Protein AF-A0AAD9GBY4-F1 (afdb_monomer)

pLDDT: mean 84.19, std 16.73, range [42.94, 97.31]

Radius of gyration: 24.61 Å; Cα contacts (8 Å, |Δi|>4): 62; chains: 1; bounding box: 70×49×57 Å

Structure (mmCIF, N/CA/C/O backbone):
data_AF-A0AAD9GBY4-F1
#
_entry.id   AF-A0AAD9GBY4-F1
#
loop_
_atom_site.group_PDB
_atom_site.id
_atom_site.type_symbol
_atom_site.label_atom_id
_atom_site.label_alt_id
_atom_site.label_comp_id
_atom_site.label_asym_id
_atom_site.label_entity_id
_atom_site.label_seq_id
_atom_site.pdbx_PDB_ins_code
_atom_site.Cartn_x
_atom_site.Cartn_y
_atom_site.Cartn_z
_atom_site.occupancy
_atom_site.B_iso_or_equiv
_atom_site.auth_seq_id
_atom_site.auth_comp_id
_atom_site.auth_asym_id
_atom_site.auth_atom_id
_atom_site.pdbx_PDB_model_num
ATOM 1 N N . MET A 1 1 ? 3.590 12.026 29.842 1.00 59.56 1 MET A N 1
ATOM 2 C CA . MET A 1 1 ? 3.309 12.320 28.427 1.00 59.56 1 MET A CA 1
ATOM 3 C C . MET A 1 1 ? 2.517 13.602 28.415 1.00 59.56 1 MET A C 1
ATOM 5 O O . MET A 1 1 ? 1.623 13.733 29.241 1.00 59.56 1 MET A O 1
ATOM 9 N N . ASP A 1 2 ? 2.895 14.547 27.565 1.00 79.69 2 ASP A N 1
ATOM 10 C CA . 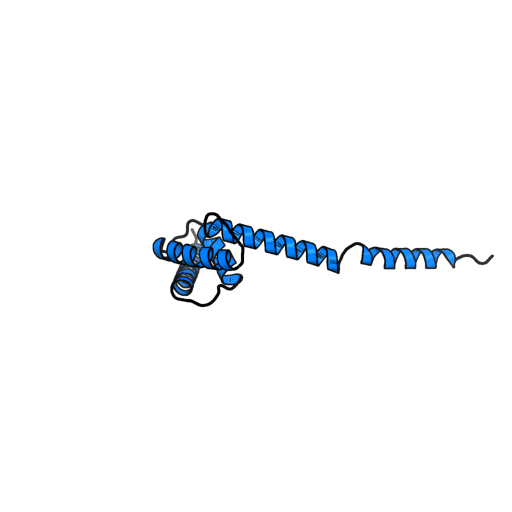ASP A 1 2 ? 2.210 15.835 27.484 1.00 79.69 2 ASP A CA 1
ATOM 11 C C . ASP A 1 2 ? 0.950 15.682 26.622 1.00 79.69 2 ASP A C 1
ATOM 13 O O . ASP A 1 2 ? 0.956 14.922 25.652 1.00 79.69 2 ASP A O 1
ATOM 17 N N . ALA A 1 3 ? -0.132 16.384 26.972 1.00 84.25 3 ALA A N 1
ATOM 18 C CA . ALA A 1 3 ? -1.444 16.246 26.324 1.00 84.25 3 ALA A CA 1
ATOM 19 C C . ALA A 1 3 ? -1.403 16.459 24.794 1.00 84.25 3 ALA A C 1
ATOM 21 O O . ALA A 1 3 ? -2.193 15.871 24.061 1.00 84.25 3 ALA A O 1
ATOM 22 N N . GLU A 1 4 ? -0.450 17.253 24.298 1.00 86.75 4 GLU A N 1
ATOM 23 C CA . GLU A 1 4 ? -0.227 17.467 22.863 1.00 86.75 4 GLU A CA 1
ATOM 24 C C . GLU A 1 4 ? 0.280 16.209 22.140 1.00 86.75 4 GLU A C 1
ATOM 26 O O . GLU A 1 4 ? -0.079 15.969 20.988 1.00 86.75 4 GLU A O 1
ATOM 31 N N . HIS A 1 5 ? 1.086 15.381 22.810 1.00 87.69 5 HIS A N 1
ATOM 32 C CA . HIS A 1 5 ? 1.604 14.140 22.238 1.00 87.69 5 HIS A CA 1
ATOM 33 C C . HIS A 1 5 ? 0.507 13.074 22.128 1.00 87.69 5 HIS A C 1
ATOM 35 O O . HIS A 1 5 ? 0.412 12.399 21.107 1.00 87.69 5 HIS A O 1
ATOM 41 N N . GLU A 1 6 ? -0.352 12.955 23.142 1.00 88.06 6 GLU A N 1
ATOM 42 C CA . GLU A 1 6 ? -1.492 12.028 23.115 1.00 88.06 6 GLU A CA 1
ATOM 43 C C . GLU A 1 6 ? -2.505 12.409 22.027 1.00 88.06 6 GLU A C 1
ATOM 45 O O . GLU A 1 6 ? -2.962 11.548 21.275 1.00 88.06 6 GLU A O 1
ATOM 50 N N . GLU A 1 7 ? -2.796 13.703 21.879 1.00 92.25 7 GLU A N 1
ATOM 51 C CA . GLU A 1 7 ? -3.658 14.214 20.809 1.00 92.25 7 GLU A CA 1
ATOM 52 C C . GLU A 1 7 ? -3.058 13.950 19.416 1.00 92.25 7 GLU A C 1
ATOM 54 O O . GLU A 1 7 ? -3.777 13.580 18.486 1.00 92.25 7 GLU A O 1
ATOM 59 N N . LEU A 1 8 ? -1.735 14.085 19.260 1.00 91.38 8 LEU A N 1
ATOM 60 C CA . LEU A 1 8 ? -1.057 13.775 18.002 1.00 91.38 8 LEU A CA 1
ATOM 61 C C . LEU A 1 8 ? -1.160 12.284 17.652 1.00 91.38 8 LEU A C 1
ATOM 63 O O . LEU A 1 8 ? -1.512 11.947 16.522 1.00 91.38 8 LEU A O 1
ATOM 67 N N . LEU A 1 9 ? -0.888 11.395 18.612 1.00 87.88 9 LEU A N 1
ATOM 68 C CA . LEU A 1 9 ? -0.992 9.946 18.413 1.00 87.88 9 LEU A CA 1
ATOM 69 C C . LEU A 1 9 ? -2.419 9.530 18.048 1.00 87.88 9 LEU A C 1
ATOM 71 O O . LEU A 1 9 ? -2.613 8.735 17.128 1.00 87.88 9 LEU A O 1
ATOM 75 N N . LYS A 1 10 ? -3.417 10.127 18.706 1.00 89.44 10 LYS A N 1
ATOM 76 C CA . LYS A 1 10 ? -4.827 9.890 18.401 1.00 89.44 10 LYS A CA 1
ATOM 77 C C . LYS A 1 10 ? -5.172 10.274 16.960 1.00 89.44 10 LYS A C 1
ATOM 79 O O . LYS A 1 10 ? -5.768 9.471 16.248 1.00 89.44 10 LYS A O 1
ATOM 84 N N . ARG A 1 11 ? -4.740 11.450 16.495 1.00 90.62 11 ARG A N 1
ATOM 85 C CA . ARG A 1 11 ? -4.970 11.885 15.104 1.00 90.62 11 ARG A CA 1
ATOM 86 C C . 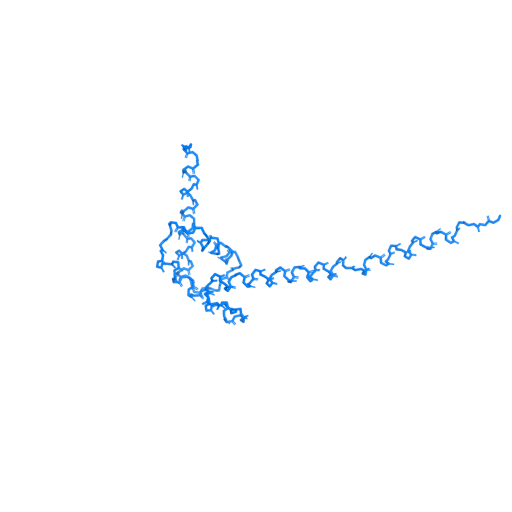ARG A 1 11 ? -4.292 10.975 14.090 1.00 90.62 11 ARG A C 1
ATOM 88 O O . ARG A 1 11 ? -4.869 10.688 13.046 1.00 90.62 11 ARG A O 1
ATOM 95 N N . ILE A 1 12 ? -3.083 10.502 14.393 1.00 89.75 12 ILE A N 1
ATOM 96 C CA . ILE A 1 12 ? -2.380 9.539 13.538 1.00 89.75 12 ILE A CA 1
ATOM 97 C C . ILE A 1 12 ? -3.183 8.235 13.439 1.00 89.75 12 ILE A C 1
ATOM 99 O O . ILE A 1 12 ? -3.349 7.704 12.341 1.00 89.75 12 ILE A O 1
ATOM 103 N N . ALA A 1 13 ? -3.713 7.727 14.554 1.00 88.81 13 ALA A N 1
ATOM 104 C CA . ALA A 1 13 ? -4.540 6.521 14.563 1.00 88.81 13 ALA A CA 1
ATOM 105 C C . ALA A 1 13 ? -5.853 6.703 13.775 1.00 88.81 13 ALA A C 1
ATOM 107 O O . ALA A 1 13 ? -6.220 5.835 12.979 1.00 88.81 13 ALA A O 1
ATOM 108 N N . GLU A 1 14 ? -6.522 7.850 13.929 1.00 91.75 14 GLU A N 1
ATOM 109 C CA . GLU A 1 14 ? -7.731 8.203 13.171 1.00 91.75 14 GLU A CA 1
ATOM 110 C C . GLU A 1 14 ? -7.449 8.234 11.661 1.00 91.75 14 GLU A C 1
ATOM 112 O O . GLU A 1 14 ? -8.117 7.541 10.895 1.00 91.75 14 GLU A O 1
ATOM 117 N N . GLN A 1 15 ? -6.385 8.922 11.234 1.00 91.94 15 GLN A N 1
ATOM 118 C CA . GLN A 1 15 ? -5.982 8.989 9.823 1.00 91.94 15 GLN A CA 1
ATOM 119 C C . GLN A 1 15 ? -5.652 7.612 9.232 1.00 91.94 15 GLN A C 1
ATOM 121 O O . GLN A 1 15 ? -6.014 7.312 8.092 1.00 91.94 15 GLN A O 1
ATOM 126 N N . ARG A 1 16 ? -4.969 6.753 9.998 1.00 92.62 16 ARG A N 1
ATOM 127 C CA . ARG A 1 16 ? -4.650 5.382 9.571 1.00 92.62 16 ARG A CA 1
ATOM 128 C C . ARG A 1 16 ? -5.914 4.536 9.415 1.00 92.62 16 ARG A C 1
ATOM 130 O O . ARG A 1 16 ? -6.026 3.783 8.448 1.00 92.62 16 ARG A O 1
ATOM 137 N N . THR A 1 17 ? -6.869 4.690 10.327 1.00 92.44 17 THR A N 1
ATOM 138 C CA . THR A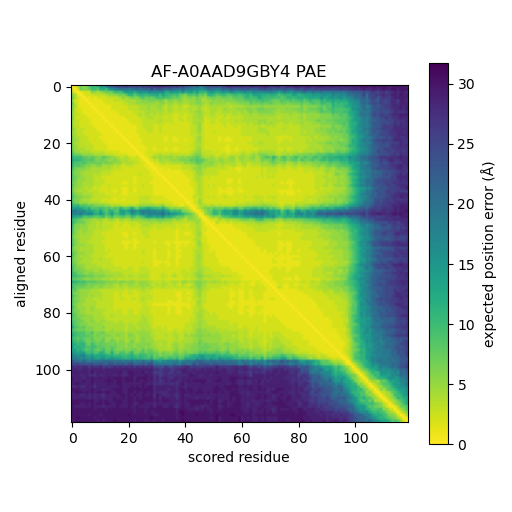 1 17 ? -8.154 3.981 10.280 1.00 92.44 17 THR A CA 1
ATOM 139 C C . THR A 1 17 ? -8.975 4.422 9.071 1.00 92.44 17 THR A C 1
ATOM 141 O O . THR A 1 17 ? -9.403 3.581 8.280 1.00 92.44 17 THR A O 1
ATOM 144 N N . GLU A 1 18 ? -9.116 5.732 8.856 1.00 93.62 18 GLU A N 1
ATOM 145 C CA . GLU A 1 18 ? -9.809 6.296 7.692 1.00 93.62 18 GLU A CA 1
ATOM 146 C C . GLU A 1 18 ? -9.188 5.830 6.370 1.00 93.62 18 GLU A C 1
ATOM 148 O O . GLU A 1 18 ? -9.904 5.481 5.425 1.00 93.62 18 GLU A O 1
ATOM 153 N N . LEU A 1 19 ? -7.854 5.772 6.308 1.00 93.94 19 LEU A N 1
ATOM 154 C CA . LEU A 1 19 ? -7.134 5.249 5.155 1.00 93.94 19 LEU A CA 1
ATOM 155 C C . LEU A 1 19 ? -7.516 3.793 4.877 1.00 93.94 19 LEU A C 1
ATOM 157 O O . LEU A 1 19 ? -7.947 3.481 3.766 1.00 93.94 19 LEU A O 1
ATOM 161 N N . VAL A 1 20 ? -7.377 2.900 5.859 1.00 94.19 20 VAL A N 1
ATOM 162 C CA . VAL A 1 20 ? -7.655 1.467 5.664 1.00 94.19 20 VAL A CA 1
ATOM 163 C C . VAL A 1 20 ? -9.123 1.243 5.320 1.00 94.19 20 VAL A C 1
ATOM 165 O O . VAL A 1 20 ? -9.424 0.476 4.403 1.00 94.19 20 VAL A O 1
ATOM 168 N N . GLU A 1 21 ? -10.046 1.961 5.958 1.00 93.12 21 GLU A N 1
ATOM 169 C CA . GLU A 1 21 ? -11.459 1.908 5.599 1.00 93.12 21 GLU A CA 1
ATOM 170 C C . GLU A 1 21 ? -11.705 2.320 4.146 1.00 93.12 21 GLU A C 1
ATOM 172 O O . GLU A 1 21 ? -12.372 1.585 3.406 1.00 93.12 21 GLU A O 1
ATOM 177 N N . ARG A 1 22 ? -11.149 3.459 3.715 1.00 94.69 22 ARG A N 1
ATOM 178 C CA . ARG A 1 22 ? -11.261 3.944 2.335 1.00 94.69 22 ARG A CA 1
ATOM 179 C C . ARG A 1 22 ? -10.725 2.912 1.346 1.00 94.69 22 ARG A C 1
ATOM 181 O O . ARG A 1 22 ? -11.410 2.583 0.377 1.00 94.69 22 ARG A O 1
ATOM 188 N N . LEU A 1 23 ? -9.537 2.366 1.600 1.00 95.06 23 LEU A N 1
ATOM 189 C CA . LEU A 1 23 ? -8.905 1.366 0.734 1.00 95.06 23 LEU A CA 1
ATOM 190 C C . LEU A 1 23 ? -9.672 0.036 0.719 1.00 95.06 23 LEU A C 1
ATOM 192 O O . LEU A 1 23 ? -9.744 -0.634 -0.311 1.00 95.06 23 LEU A O 1
ATOM 196 N N . SER A 1 24 ? -10.291 -0.343 1.837 1.00 92.75 24 SER A N 1
ATOM 197 C CA . SER A 1 24 ? -11.064 -1.585 1.935 1.00 92.75 24 SER A CA 1
ATOM 198 C C . SER A 1 24 ? -12.363 -1.547 1.119 1.00 92.75 24 SER A C 1
ATOM 200 O O . SER A 1 24 ? -12.820 -2.597 0.648 1.00 92.75 24 SER A O 1
ATOM 202 N N . LYS A 1 25 ? -12.948 -0.349 0.962 1.00 90.44 25 LYS A N 1
ATOM 203 C CA . LYS A 1 25 ? -14.223 -0.082 0.273 1.00 90.44 25 LYS A CA 1
ATOM 204 C C . LYS A 1 25 ? -14.035 0.298 -1.201 1.00 90.44 25 LYS A C 1
ATOM 206 O O . LYS A 1 25 ? -14.935 0.060 -1.996 1.00 90.44 25 LYS A O 1
ATOM 211 N N . SER A 1 26 ? -12.895 0.883 -1.564 1.00 88.00 26 SER A N 1
ATOM 212 C CA . SER A 1 26 ? -12.604 1.329 -2.9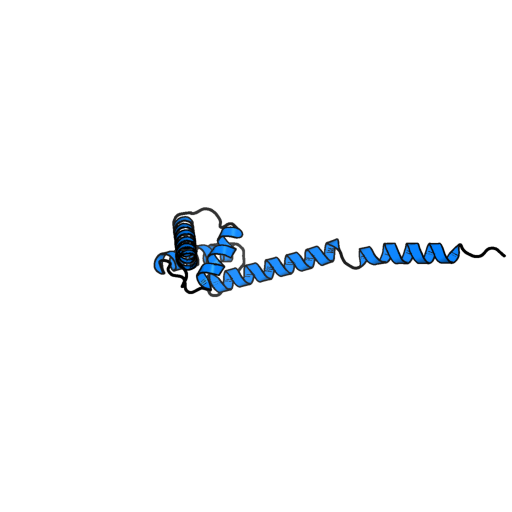31 1.00 88.00 26 SER A CA 1
ATOM 213 C C . SER A 1 26 ? -12.171 0.179 -3.839 1.00 88.00 26 SER A C 1
ATOM 215 O O . SER A 1 26 ? -11.286 -0.587 -3.467 1.00 88.00 26 SER A O 1
ATOM 217 N N . ASP A 1 27 ? -12.726 0.097 -5.048 1.00 87.88 27 ASP A N 1
ATOM 218 C CA . ASP A 1 27 ? -12.253 -0.796 -6.122 1.00 87.88 27 ASP A CA 1
ATOM 219 C C . ASP A 1 27 ? -11.396 -0.071 -7.171 1.00 87.88 27 ASP A C 1
ATOM 221 O O . ASP A 1 27 ? -11.005 -0.655 -8.182 1.00 87.88 27 ASP A O 1
ATOM 225 N N . ALA A 1 28 ? -11.091 1.208 -6.938 1.00 89.19 28 ALA A N 1
ATOM 226 C CA . ALA A 1 28 ? -10.179 1.956 -7.788 1.00 89.19 28 ALA A CA 1
ATOM 227 C C . ALA A 1 28 ? -8.735 1.425 -7.657 1.00 89.19 28 ALA A C 1
ATOM 229 O O . ALA A 1 28 ? -8.365 0.910 -6.597 1.00 89.19 28 ALA A O 1
ATOM 230 N N . PRO A 1 29 ? -7.898 1.588 -8.701 1.00 92.50 29 PRO A N 1
ATOM 231 C CA . PRO A 1 29 ? -6.466 1.333 -8.603 1.00 92.50 29 PRO A CA 1
ATOM 232 C C . PRO A 1 29 ? -5.825 2.114 -7.452 1.00 92.50 29 PRO A C 1
ATOM 234 O O . PRO A 1 29 ? -6.178 3.267 -7.202 1.00 92.50 29 PRO A O 1
ATOM 237 N N . PHE A 1 30 ? -4.855 1.494 -6.781 1.00 94.81 30 PHE A N 1
ATOM 238 C CA . PHE A 1 30 ? -4.110 2.145 -5.707 1.00 94.81 30 PHE A CA 1
ATOM 239 C C . PHE A 1 30 ? -3.167 3.208 -6.279 1.00 94.81 30 PHE A C 1
ATOM 241 O O . PHE A 1 30 ? -2.432 2.946 -7.236 1.00 94.81 30 PHE A O 1
ATOM 248 N N . SER A 1 31 ? -3.167 4.396 -5.677 1.00 94.88 31 SER A N 1
ATOM 249 C CA . SER A 1 31 ? -2.144 5.406 -5.949 1.00 94.88 31 SER A CA 1
ATOM 250 C C . SER A 1 31 ? -0.836 5.058 -5.234 1.00 94.88 31 SER A C 1
ATOM 252 O O . SER A 1 31 ? -0.822 4.279 -4.281 1.00 94.88 31 SER A O 1
ATOM 254 N N . LEU A 1 32 ? 0.277 5.663 -5.660 1.00 93.38 32 LEU A N 1
ATOM 255 C CA . LEU A 1 32 ? 1.555 5.495 -4.964 1.00 93.38 32 LEU A CA 1
ATOM 256 C C . LEU A 1 32 ? 1.489 6.002 -3.513 1.00 93.38 32 LEU A C 1
ATOM 258 O O . LEU A 1 32 ? 2.117 5.422 -2.635 1.00 93.38 32 LEU A O 1
ATOM 262 N N . GLU A 1 33 ? 0.708 7.051 -3.255 1.00 94.62 33 GLU A N 1
ATOM 263 C CA . GLU A 1 33 ? 0.480 7.573 -1.905 1.00 94.62 33 GLU A CA 1
ATOM 264 C C . GLU A 1 33 ? -0.274 6.564 -1.030 1.00 94.62 33 GLU A C 1
ATOM 266 O O . GLU A 1 33 ? 0.156 6.277 0.085 1.00 94.62 33 GLU A O 1
ATOM 271 N N . ASP A 1 34 ? -1.336 5.940 -1.552 1.00 95.50 34 ASP A N 1
ATOM 272 C CA . ASP A 1 34 ? -2.023 4.852 -0.841 1.00 95.50 34 ASP A CA 1
ATOM 273 C C . ASP A 1 34 ? -1.041 3.727 -0.483 1.00 95.50 34 ASP A C 1
ATOM 275 O O . ASP A 1 34 ? -1.100 3.157 0.608 1.00 95.50 34 ASP A O 1
ATOM 279 N N . MET A 1 35 ? -0.110 3.431 -1.399 1.00 95.62 35 MET A N 1
ATOM 280 C CA . MET A 1 35 ? 0.897 2.390 -1.230 1.00 95.62 35 MET A CA 1
ATOM 281 C C . MET A 1 35 ? 1.916 2.676 -0.144 1.00 95.62 35 MET A C 1
ATOM 283 O O . MET A 1 35 ? 2.183 1.808 0.692 1.00 95.62 35 MET A O 1
ATOM 287 N N . THR A 1 36 ? 2.469 3.879 -0.131 1.00 93.81 36 THR A N 1
ATOM 288 C CA . THR A 1 36 ? 3.465 4.268 0.865 1.00 93.81 36 THR A CA 1
ATOM 289 C C . THR A 1 36 ? 2.841 4.414 2.248 1.00 93.81 36 THR A C 1
ATOM 291 O O . THR A 1 36 ? 3.423 3.948 3.229 1.00 93.81 36 THR A O 1
ATOM 294 N N . LEU A 1 37 ? 1.634 4.978 2.337 1.00 93.94 37 LEU A N 1
ATOM 295 C CA . LEU A 1 37 ? 0.923 5.113 3.605 1.00 93.94 37 LEU A CA 1
ATOM 296 C C . LEU A 1 37 ? 0.538 3.747 4.189 1.00 93.94 37 LEU A C 1
ATOM 298 O O . LEU A 1 37 ? 0.745 3.507 5.380 1.00 93.94 37 LEU A O 1
ATOM 302 N N . PHE A 1 38 ? 0.041 2.820 3.362 1.00 94.94 38 PHE A N 1
ATOM 303 C CA . PHE A 1 38 ? -0.298 1.474 3.829 1.00 94.94 38 PHE A CA 1
ATOM 304 C C . PHE A 1 38 ? 0.943 0.670 4.246 1.00 94.94 38 PHE A C 1
ATOM 306 O O . PHE A 1 38 ? 0.898 -0.041 5.249 1.00 94.94 38 PHE A O 1
ATOM 313 N N . LEU A 1 39 ? 2.081 0.830 3.557 1.00 94.25 39 LEU A N 1
ATOM 314 C CA . LEU A 1 39 ? 3.351 0.237 3.994 1.00 94.25 39 LEU A CA 1
ATOM 315 C C . LEU A 1 39 ? 3.762 0.728 5.393 1.00 94.25 39 LEU A C 1
ATOM 317 O O . LEU A 1 39 ? 4.261 -0.064 6.191 1.00 94.25 39 LEU A O 1
ATOM 321 N N . GLY A 1 40 ? 3.520 2.005 5.707 1.00 91.38 40 GLY A N 1
ATOM 322 C CA . GLY A 1 40 ? 3.723 2.550 7.052 1.00 91.38 40 GLY A CA 1
ATOM 323 C C . GLY A 1 40 ? 2.866 1.845 8.109 1.00 91.38 40 GLY A C 1
ATOM 324 O O . GLY A 1 40 ? 3.376 1.468 9.161 1.00 91.38 40 GLY A O 1
ATOM 325 N N . ILE A 1 41 ? 1.593 1.574 7.804 1.00 92.19 41 ILE A N 1
ATOM 326 C CA . ILE A 1 41 ? 0.685 0.836 8.702 1.00 92.19 41 ILE A CA 1
ATOM 327 C C . ILE A 1 41 ? 1.185 -0.590 8.962 1.00 92.19 41 ILE A C 1
ATOM 329 O O . ILE A 1 41 ? 1.161 -1.045 10.102 1.00 92.19 41 ILE A O 1
ATOM 333 N N . LEU A 1 42 ? 1.683 -1.283 7.932 1.00 91.12 42 LEU A N 1
ATOM 334 C CA . LEU A 1 42 ? 2.217 -2.645 8.068 1.00 91.12 42 LEU A CA 1
ATOM 335 C C . LEU A 1 42 ? 3.529 -2.717 8.872 1.00 91.12 42 LEU A C 1
ATOM 337 O O . LEU A 1 42 ? 3.921 -3.807 9.288 1.00 91.12 42 LEU A O 1
ATOM 341 N N . ARG A 1 43 ? 4.244 -1.598 9.046 1.00 85.38 43 ARG A N 1
ATOM 342 C CA . ARG A 1 43 ? 5.499 -1.539 9.816 1.00 85.38 43 ARG A CA 1
ATOM 343 C C . ARG A 1 43 ? 5.279 -1.282 11.301 1.00 85.38 43 ARG A C 1
ATOM 345 O O . ARG A 1 43 ? 6.011 -1.847 12.104 1.00 85.38 43 ARG A O 1
ATOM 352 N N . ASP A 1 44 ? 4.287 -0.468 11.640 1.00 76.50 44 ASP A N 1
ATOM 353 C CA . ASP A 1 44 ? 4.128 0.077 12.991 1.00 76.50 44 ASP A CA 1
ATOM 354 C C . ASP A 1 44 ? 3.196 -0.743 13.906 1.00 76.50 44 ASP A C 1
ATOM 356 O O . ASP A 1 44 ? 2.805 -0.224 14.945 1.00 76.50 44 ASP A O 1
ATOM 360 N N . GLU A 1 45 ? 2.815 -1.980 13.540 1.00 62.66 45 GLU A N 1
ATOM 361 C CA . GLU A 1 45 ? 1.853 -2.823 14.296 1.00 62.66 45 GLU A CA 1
ATOM 362 C C . GLU A 1 45 ? 0.661 -2.004 14.841 1.00 62.66 45 GLU A C 1
ATOM 364 O O . GLU A 1 45 ? 0.341 -2.025 16.026 1.00 62.66 45 GLU A O 1
ATOM 369 N N . ALA A 1 46 ? 0.066 -1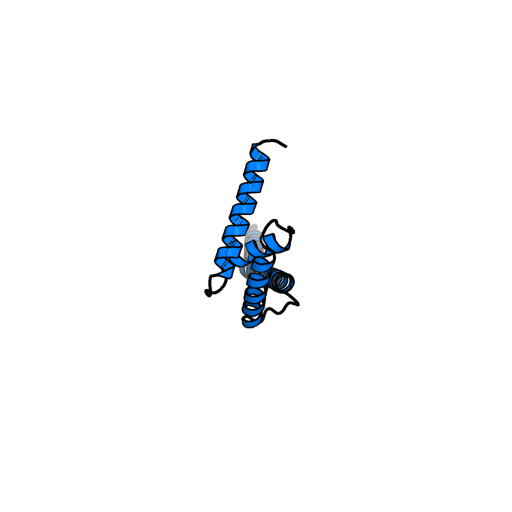.189 13.966 1.00 63.06 46 ALA A N 1
ATOM 370 C CA . ALA A 1 46 ? -0.806 -0.091 14.370 1.00 63.06 46 ALA A CA 1
ATOM 371 C C . ALA A 1 46 ? -2.142 -0.543 14.993 1.00 63.06 46 ALA A C 1
ATOM 373 O O . ALA A 1 46 ? -2.673 -1.598 14.647 1.00 63.06 46 ALA A O 1
ATOM 374 N N . ASP A 1 47 ? -2.736 0.349 15.801 1.00 74.06 47 ASP A N 1
ATOM 375 C CA . ASP A 1 47 ? -4.093 0.281 16.379 1.00 74.06 47 ASP A CA 1
ATOM 376 C C . ASP A 1 47 ? -5.213 0.403 15.319 1.00 74.06 47 ASP A C 1
ATOM 378 O O . ASP A 1 47 ? -6.143 1.200 15.442 1.00 74.06 47 ASP A O 1
ATOM 382 N N . VAL A 1 48 ? -5.110 -0.346 14.224 1.00 83.44 48 VAL A N 1
ATOM 383 C CA . VAL A 1 48 ? -6.099 -0.390 13.143 1.00 83.44 48 VAL A CA 1
ATOM 384 C C . VAL A 1 48 ? -6.684 -1.792 13.086 1.00 83.44 48 VAL A C 1
ATOM 386 O O . VAL A 1 48 ? -5.990 -2.768 13.359 1.00 83.44 48 VAL A O 1
ATOM 389 N N . ASP A 1 49 ? -7.960 -1.899 12.711 1.00 88.19 49 ASP A N 1
ATOM 390 C CA . ASP A 1 49 ? -8.646 -3.185 12.593 1.00 88.19 49 ASP A CA 1
ATOM 391 C C . ASP A 1 49 ? -7.834 -4.187 11.736 1.00 88.19 49 ASP A C 1
ATOM 393 O O . ASP A 1 49 ? -7.670 -3.978 10.523 1.00 88.19 49 ASP A O 1
ATOM 397 N N . PRO A 1 50 ? -7.335 -5.288 12.333 1.00 89.38 50 PRO A N 1
ATOM 398 C CA . PRO A 1 50 ? -6.491 -6.250 11.636 1.00 89.38 50 PRO A CA 1
ATOM 399 C C . PRO A 1 50 ? -7.229 -6.961 10.498 1.00 89.38 50 PRO A C 1
ATOM 401 O O . PRO A 1 50 ? -6.596 -7.359 9.517 1.00 89.38 50 PRO A O 1
ATOM 404 N N . GLU A 1 51 ? -8.555 -7.106 10.580 1.00 90.88 51 GLU A N 1
ATOM 405 C CA . GLU A 1 51 ? -9.343 -7.711 9.506 1.00 90.88 51 GLU A CA 1
ATOM 406 C C . GLU A 1 51 ? -9.392 -6.785 8.284 1.00 90.88 51 GLU A C 1
ATOM 408 O O . GLU A 1 51 ? -9.125 -7.216 7.152 1.00 90.88 51 GLU A O 1
ATOM 413 N N . ALA A 1 52 ? -9.641 -5.492 8.507 1.00 91.19 52 ALA A N 1
ATOM 414 C CA . ALA A 1 52 ? -9.601 -4.482 7.458 1.00 91.19 52 ALA A CA 1
ATOM 415 C C . ALA A 1 52 ? -8.202 -4.365 6.828 1.00 91.19 52 ALA A C 1
ATOM 417 O O . ALA A 1 52 ? -8.083 -4.347 5.597 1.00 91.19 52 ALA A O 1
ATOM 418 N N . VAL A 1 53 ? -7.139 -4.378 7.641 1.00 93.12 53 VAL A N 1
ATOM 419 C CA . VAL A 1 53 ? -5.747 -4.390 7.159 1.00 93.12 53 VAL A CA 1
ATOM 420 C C . VAL A 1 53 ? -5.485 -5.627 6.301 1.00 93.12 53 VAL A C 1
ATOM 422 O O . VAL A 1 53 ? -4.964 -5.505 5.192 1.00 93.12 53 VAL A O 1
ATOM 425 N N . GLN A 1 54 ? -5.895 -6.818 6.746 1.00 93.38 54 GLN A N 1
ATOM 426 C CA . GLN A 1 54 ? -5.708 -8.042 5.968 1.00 93.38 54 GLN A CA 1
ATOM 427 C C . GLN A 1 54 ? -6.457 -7.984 4.627 1.00 93.38 54 GLN A C 1
ATOM 429 O O . GLN A 1 54 ? -5.927 -8.413 3.596 1.00 93.38 54 GLN A O 1
ATOM 434 N N . LYS A 1 55 ? -7.681 -7.445 4.614 1.00 94.31 55 LYS A N 1
ATOM 435 C CA . LYS A 1 55 ? -8.479 -7.283 3.394 1.00 94.31 55 LYS A CA 1
ATOM 436 C C . LYS A 1 55 ? -7.793 -6.352 2.395 1.00 94.31 55 LYS A C 1
ATOM 438 O O . LYS A 1 55 ? -7.654 -6.724 1.228 1.00 94.31 55 LYS A O 1
ATOM 443 N N . VAL A 1 56 ? -7.339 -5.180 2.843 1.00 95.62 56 VAL A N 1
ATOM 444 C CA . VAL A 1 56 ? -6.581 -4.240 2.001 1.00 95.62 56 VAL A CA 1
ATOM 445 C C . VAL A 1 56 ? -5.298 -4.899 1.506 1.00 95.62 56 VAL A C 1
ATOM 447 O O . VAL A 1 56 ? -5.052 -4.900 0.303 1.00 95.62 56 VAL A O 1
ATOM 450 N N . GLY A 1 57 ? -4.553 -5.569 2.387 1.00 95.62 57 GLY A N 1
ATOM 451 C CA . GLY A 1 57 ? -3.331 -6.289 2.035 1.00 95.62 57 GLY A CA 1
ATOM 452 C C . GLY A 1 57 ? -3.539 -7.306 0.911 1.00 95.62 57 GLY A C 1
ATOM 453 O O . GLY A 1 57 ? -2.783 -7.309 -0.057 1.00 95.62 57 GLY A O 1
ATOM 454 N N . LYS A 1 58 ? -4.607 -8.114 0.959 1.00 95.88 58 LYS A N 1
ATOM 455 C CA . LYS A 1 58 ? -4.934 -9.063 -0.122 1.00 95.88 58 LYS A CA 1
ATOM 456 C C . LYS A 1 58 ? -5.240 -8.357 -1.445 1.00 95.88 58 LYS A C 1
ATOM 458 O O . LYS A 1 58 ? -4.705 -8.760 -2.477 1.00 95.88 58 LYS A O 1
ATOM 463 N N . LYS A 1 59 ? -6.067 -7.300 -1.428 1.00 96.19 59 LYS A N 1
ATOM 464 C CA . LYS A 1 59 ? -6.384 -6.513 -2.640 1.00 96.19 59 LYS A CA 1
ATOM 465 C C . LYS A 1 59 ? -5.119 -5.920 -3.254 1.00 96.19 59 LYS A C 1
ATOM 467 O O . LYS A 1 59 ? -4.923 -5.961 -4.463 1.00 96.19 59 LYS A O 1
ATOM 472 N N . MET A 1 60 ? -4.258 -5.392 -2.402 1.00 95.94 60 MET A N 1
ATOM 473 C CA . MET A 1 60 ? -3.049 -4.686 -2.782 1.00 95.94 60 MET A CA 1
ATOM 474 C C . MET A 1 60 ? -1.970 -5.616 -3.319 1.00 95.94 60 MET A C 1
ATOM 476 O O . MET A 1 60 ? -1.372 -5.333 -4.351 1.00 95.94 60 MET A O 1
ATOM 480 N N . HIS A 1 61 ? -1.792 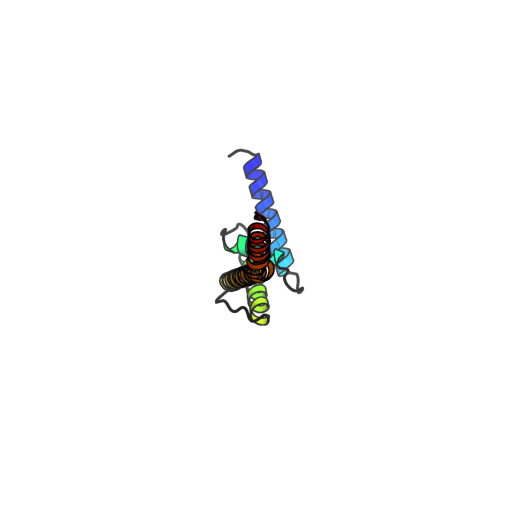-6.769 -2.678 1.00 96.94 61 HIS A N 1
ATOM 481 C CA . HIS A 1 61 ? -0.941 -7.837 -3.178 1.00 96.94 61 HIS A CA 1
ATOM 482 C C . HIS A 1 61 ? -1.408 -8.329 -4.557 1.00 96.94 61 HIS A C 1
ATOM 484 O O . HIS A 1 61 ? -0.600 -8.439 -5.476 1.00 96.94 61 HIS A O 1
ATOM 490 N N . ALA A 1 62 ? -2.717 -8.541 -4.741 1.00 95.94 62 ALA A N 1
ATOM 491 C CA . ALA A 1 62 ? -3.272 -8.943 -6.033 1.00 95.94 62 ALA A CA 1
ATOM 492 C C . ALA A 1 62 ? -3.065 -7.866 -7.114 1.00 95.94 62 ALA A C 1
ATOM 494 O O . ALA A 1 62 ? -2.670 -8.178 -8.238 1.00 95.94 62 ALA A O 1
ATOM 495 N N . TYR A 1 63 ? -3.281 -6.594 -6.765 1.00 95.75 63 TYR A N 1
ATOM 496 C CA . TYR A 1 63 ? -3.051 -5.468 -7.666 1.00 95.75 63 TYR A CA 1
ATOM 497 C C . TYR A 1 63 ? -1.581 -5.366 -8.089 1.00 95.75 63 TYR A C 1
ATOM 499 O O . TYR A 1 63 ? -1.295 -5.312 -9.282 1.00 95.75 63 TYR A O 1
ATOM 507 N N . LEU A 1 64 ? -0.639 -5.423 -7.145 1.00 96.44 64 LEU A N 1
ATOM 508 C CA . LEU A 1 64 ? 0.797 -5.407 -7.445 1.00 96.44 64 LEU A CA 1
ATOM 509 C C . LEU A 1 64 ? 1.213 -6.616 -8.293 1.00 96.44 64 LEU A C 1
ATOM 511 O O . LEU A 1 64 ? 1.959 -6.459 -9.260 1.00 96.44 64 LEU A O 1
ATOM 515 N N . GLY A 1 65 ? 0.647 -7.792 -8.016 1.00 96.31 65 GLY A N 1
ATOM 516 C CA . GLY A 1 65 ? 0.836 -8.984 -8.839 1.00 96.31 65 GLY A CA 1
ATOM 517 C C . GLY A 1 65 ? 0.369 -8.789 -10.284 1.00 96.31 65 GLY A C 1
ATOM 518 O O . GLY A 1 65 ? 1.059 -9.217 -11.205 1.00 96.31 65 GLY A O 1
ATOM 519 N N . SER A 1 66 ? -0.744 -8.079 -10.507 1.00 95.50 66 SER A N 1
ATOM 520 C CA . SER A 1 66 ? -1.214 -7.737 -11.861 1.00 95.50 66 SER A CA 1
ATOM 521 C C . SER A 1 66 ? -0.270 -6.792 -12.618 1.00 95.50 66 SER A C 1
ATOM 523 O O . SER A 1 66 ? -0.266 -6.780 -13.847 1.00 95.50 66 SER A O 1
ATOM 525 N N . LEU A 1 67 ? 0.572 -6.048 -11.892 1.00 94.12 67 LEU A N 1
ATOM 526 C CA . LEU A 1 67 ? 1.617 -5.175 -12.436 1.00 94.12 67 LEU A CA 1
ATOM 527 C C . LEU A 1 67 ? 2.979 -5.883 -12.577 1.00 94.12 67 LEU A C 1
ATOM 529 O O . LEU A 1 67 ? 3.974 -5.239 -12.907 1.00 94.12 67 LEU A O 1
ATOM 533 N N . GLY A 1 68 ? 3.051 -7.192 -12.312 1.00 95.75 68 GLY A N 1
ATOM 534 C CA . GLY A 1 68 ? 4.297 -7.966 -12.358 1.00 95.75 68 GLY A CA 1
ATOM 535 C C . GLY A 1 68 ? 5.201 -7.782 -11.133 1.00 95.75 68 GLY A C 1
ATOM 536 O O . GLY A 1 68 ? 6.386 -8.115 -11.179 1.00 95.75 68 GLY A O 1
ATOM 537 N N . ILE A 1 69 ? 4.672 -7.239 -10.033 1.00 96.12 69 ILE A N 1
ATOM 538 C CA . ILE A 1 69 ? 5.392 -7.062 -8.768 1.00 96.12 69 ILE A CA 1
ATOM 539 C C . ILE A 1 69 ? 4.944 -8.167 -7.809 1.00 96.12 69 ILE A C 1
ATOM 541 O O . ILE A 1 69 ? 3.861 -8.114 -7.232 1.00 96.12 69 ILE A O 1
ATOM 545 N N . HIS A 1 70 ? 5.787 -9.186 -7.646 1.00 94.75 70 HIS A N 1
ATOM 546 C CA . HIS A 1 70 ? 5.448 -10.395 -6.894 1.00 94.75 70 HIS A CA 1
ATOM 547 C C . HIS A 1 70 ? 6.223 -10.478 -5.576 1.00 94.75 70 HIS A C 1
ATOM 549 O O . HIS A 1 70 ? 7.428 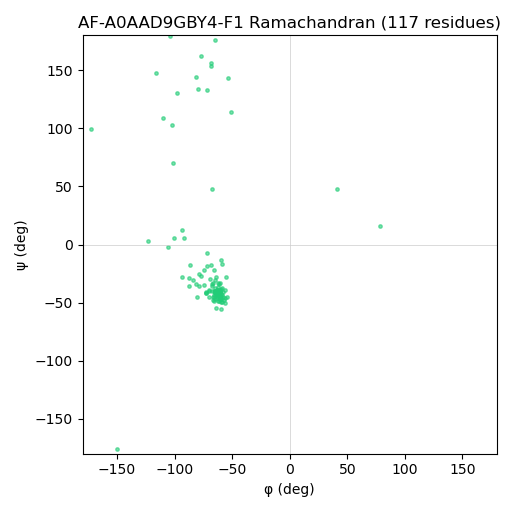-10.727 -5.591 1.00 94.75 70 HIS A O 1
ATOM 555 N N . GLY A 1 71 ? 5.548 -10.291 -4.441 1.00 95.38 71 GLY A N 1
ATOM 556 C CA . GLY A 1 71 ? 6.031 -10.639 -3.096 1.00 95.38 71 GLY A CA 1
ATOM 557 C C . GLY A 1 71 ? 5.371 -11.912 -2.552 1.00 95.38 71 GLY A C 1
ATOM 558 O O . GLY A 1 71 ? 4.539 -12.509 -3.225 1.00 95.38 71 GLY A O 1
ATOM 559 N N . GLU A 1 72 ? 5.735 -12.326 -1.340 1.00 95.88 72 GLU A N 1
ATOM 560 C CA . GLU A 1 72 ? 5.034 -13.400 -0.608 1.00 95.88 72 GLU A CA 1
ATOM 561 C C . GLU A 1 72 ? 3.715 -12.897 0.003 1.00 95.88 72 GLU A C 1
ATOM 563 O O . GLU A 1 72 ? 2.762 -13.650 0.184 1.00 95.88 72 GLU A O 1
ATOM 568 N N . ASP A 1 73 ? 3.658 -11.598 0.291 1.00 95.06 73 ASP A N 1
ATOM 569 C CA . ASP A 1 73 ? 2.538 -10.897 0.901 1.00 95.06 73 ASP A CA 1
ATOM 570 C C . ASP A 1 73 ? 2.483 -9.430 0.432 1.00 95.06 73 ASP A C 1
ATOM 572 O O . ASP A 1 73 ? 3.254 -8.984 -0.427 1.00 95.06 73 ASP A O 1
ATOM 576 N N . ALA A 1 74 ? 1.550 -8.654 0.989 1.00 94.69 74 ALA A N 1
ATOM 577 C CA . ALA A 1 74 ? 1.404 -7.236 0.667 1.00 94.69 74 ALA A CA 1
ATOM 578 C C . ALA A 1 74 ? 2.656 -6.421 1.019 1.00 94.69 74 ALA A C 1
ATOM 580 O O . ALA A 1 74 ? 3.069 -5.574 0.229 1.00 94.69 74 ALA A O 1
ATOM 581 N N . LYS A 1 75 ? 3.273 -6.694 2.177 1.00 95.25 75 LYS A N 1
ATOM 582 C CA . LYS A 1 75 ? 4.439 -5.957 2.673 1.00 95.25 75 LYS A CA 1
ATOM 583 C C . LYS A 1 75 ? 5.631 -6.135 1.740 1.00 95.25 75 LYS A C 1
ATOM 585 O O . LYS A 1 75 ? 6.142 -5.155 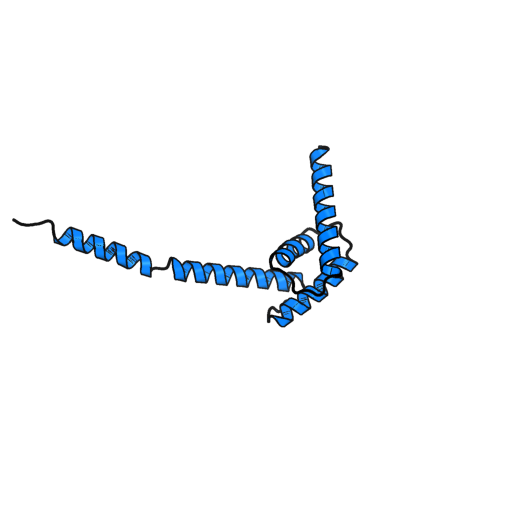1.212 1.00 95.25 75 LYS A O 1
ATOM 590 N N . SER A 1 76 ? 6.007 -7.378 1.466 1.00 96.50 76 SER A N 1
ATOM 591 C CA . SER A 1 76 ? 7.103 -7.721 0.556 1.00 96.50 76 SER A CA 1
ATOM 592 C C . SER A 1 76 ? 6.841 -7.254 -0.879 1.00 96.50 76 SER A C 1
ATOM 594 O O . SER A 1 76 ? 7.768 -6.857 -1.580 1.00 96.50 76 SER A O 1
ATOM 596 N N . SER A 1 77 ? 5.581 -7.242 -1.330 1.00 97.31 77 SER A N 1
ATOM 597 C CA . SER A 1 77 ? 5.229 -6.683 -2.646 1.00 97.31 77 SER A CA 1
ATOM 598 C C . SER A 1 77 ? 5.438 -5.164 -2.692 1.00 97.31 77 SER A C 1
ATOM 600 O O . SER A 1 77 ? 5.931 -4.642 -3.690 1.00 97.31 77 SER A O 1
ATOM 602 N N . LEU A 1 78 ? 5.094 -4.453 -1.616 1.00 96.81 78 LEU A N 1
ATOM 603 C CA . LEU A 1 78 ? 5.303 -3.008 -1.493 1.00 96.81 78 LEU A CA 1
ATOM 604 C C . LEU A 1 78 ? 6.782 -2.648 -1.346 1.00 96.81 78 LEU A C 1
ATOM 606 O O . LEU A 1 78 ? 7.234 -1.684 -1.955 1.00 96.81 78 LEU A O 1
ATOM 610 N N . GLU A 1 79 ? 7.553 -3.435 -0.599 1.00 95.81 79 GLU A N 1
ATOM 611 C CA . GLU A 1 79 ? 9.006 -3.260 -0.490 1.00 95.81 79 GLU A CA 1
ATOM 612 C C . GLU A 1 79 ? 9.680 -3.405 -1.863 1.00 95.81 79 GLU A C 1
ATOM 614 O O . GLU A 1 79 ? 10.434 -2.521 -2.265 1.00 95.81 79 GLU A O 1
ATOM 619 N N . LYS A 1 80 ? 9.292 -4.413 -2.657 1.00 96.94 80 LYS A N 1
ATOM 620 C CA . LYS A 1 80 ? 9.760 -4.573 -4.047 1.00 96.94 80 LYS A CA 1
ATOM 621 C C . LYS A 1 80 ? 9.353 -3.425 -4.967 1.00 96.94 80 LYS A C 1
ATOM 623 O O . LYS A 1 80 ? 10.108 -3.053 -5.864 1.00 96.94 80 LYS A O 1
ATOM 628 N N . LEU A 1 81 ? 8.156 -2.864 -4.787 1.00 96.50 81 LEU A N 1
ATOM 629 C CA . LEU A 1 81 ? 7.757 -1.662 -5.519 1.00 96.50 81 LEU A CA 1
ATOM 630 C C . LEU A 1 81 ? 8.702 -0.495 -5.194 1.00 96.50 81 LEU A C 1
ATOM 632 O O . LEU A 1 81 ? 9.146 0.195 -6.109 1.00 96.50 81 LEU A O 1
ATOM 636 N N . MET A 1 82 ? 9.025 -0.287 -3.915 1.00 95.19 82 MET A N 1
ATOM 637 C CA . MET A 1 82 ? 9.926 0.788 -3.493 1.00 95.19 82 MET A CA 1
ATOM 638 C C . MET A 1 82 ? 11.340 0.606 -4.050 1.00 95.19 82 MET A C 1
ATOM 640 O O . MET A 1 82 ? 11.922 1.579 -4.524 1.00 95.19 82 MET A O 1
ATOM 644 N N . GLU A 1 83 ? 11.864 -0.622 -4.060 1.00 95.69 83 GLU A N 1
ATOM 645 C CA . GLU A 1 83 ? 13.146 -0.950 -4.703 1.00 95.69 83 GLU A CA 1
ATOM 646 C C . GLU A 1 83 ? 13.145 -0.541 -6.182 1.00 95.69 83 GLU A C 1
ATOM 648 O O . GLU A 1 83 ? 14.008 0.221 -6.611 1.00 95.69 83 GLU A O 1
ATOM 653 N N . LYS A 1 84 ? 12.112 -0.928 -6.942 1.00 95.06 84 LYS A N 1
ATOM 654 C CA . LYS A 1 84 ? 11.976 -0.559 -8.362 1.00 95.06 84 LYS A CA 1
ATOM 655 C C . LYS A 1 84 ? 11.895 0.949 -8.592 1.00 95.06 84 LYS A C 1
ATOM 657 O O . LYS A 1 84 ? 12.449 1.453 -9.567 1.00 95.06 84 LYS A O 1
ATOM 662 N N . ILE A 1 85 ? 11.198 1.677 -7.720 1.00 94.31 85 ILE A N 1
ATOM 663 C CA . ILE A 1 85 ? 11.115 3.143 -7.800 1.00 94.31 85 ILE A CA 1
ATOM 664 C C . ILE A 1 85 ? 12.497 3.766 -7.574 1.00 94.31 85 ILE A C 1
ATOM 666 O O . ILE A 1 85 ? 12.868 4.705 -8.279 1.00 94.31 85 ILE A O 1
ATOM 670 N N . MET A 1 86 ? 13.270 3.241 -6.622 1.00 94.19 86 MET A N 1
ATOM 671 C CA . MET A 1 86 ? 14.631 3.707 -6.352 1.00 94.19 86 MET A CA 1
ATOM 672 C C . MET A 1 86 ? 15.578 3.402 -7.514 1.00 94.19 86 MET A C 1
ATOM 674 O O . MET A 1 86 ? 16.280 4.308 -7.957 1.00 94.19 86 MET A O 1
ATOM 678 N N . GLU A 1 87 ? 15.526 2.193 -8.076 1.00 95.19 87 GLU A N 1
ATOM 679 C CA . GLU A 1 87 ? 16.288 1.814 -9.275 1.00 95.19 87 GLU A CA 1
ATOM 680 C C . GLU A 1 87 ? 15.984 2.751 -10.454 1.00 95.19 87 GLU A C 1
ATOM 682 O O . GLU A 1 87 ? 16.890 3.261 -11.114 1.00 95.19 87 GLU A O 1
ATOM 687 N N . GLN A 1 88 ? 14.701 3.040 -10.703 1.00 94.50 88 GLN A N 1
ATOM 688 C CA . GLN A 1 88 ? 14.300 3.980 -11.751 1.00 94.50 88 GLN A CA 1
ATOM 689 C C . GLN A 1 88 ? 14.793 5.399 -11.472 1.00 94.50 88 GLN A C 1
ATOM 691 O O . GLN A 1 88 ? 15.241 6.085 -12.390 1.00 94.50 88 GLN A O 1
ATOM 696 N N . ARG A 1 89 ? 14.729 5.853 -10.216 1.00 93.88 89 ARG A N 1
ATOM 697 C CA . ARG A 1 89 ? 15.249 7.164 -9.820 1.00 93.88 89 ARG A CA 1
ATOM 698 C C . ARG A 1 89 ? 16.750 7.261 -10.082 1.00 93.88 89 ARG A C 1
ATOM 700 O O . ARG A 1 89 ? 17.192 8.268 -10.626 1.00 93.88 89 ARG A O 1
ATOM 707 N N . GLU A 1 90 ? 17.523 6.252 -9.696 1.00 93.81 90 GLU A N 1
ATOM 708 C CA . GLU A 1 90 ? 18.971 6.210 -9.923 1.00 93.81 90 GLU A CA 1
ATOM 709 C C . GLU A 1 90 ? 19.304 6.214 -11.414 1.00 93.81 90 GLU A C 1
ATOM 711 O O . GLU A 1 90 ? 20.115 7.028 -11.851 1.00 93.81 90 GLU A O 1
ATOM 716 N N . TYR A 1 91 ? 18.600 5.401 -12.205 1.00 93.00 91 TYR A N 1
ATOM 717 C CA . TYR A 1 91 ? 18.739 5.391 -13.660 1.00 93.00 91 TYR A CA 1
ATOM 718 C C . TYR A 1 91 ? 18.452 6.762 -14.288 1.00 93.00 91 TYR A C 1
ATOM 720 O O . TYR A 1 91 ? 19.204 7.228 -15.141 1.00 93.00 91 TYR A O 1
ATOM 728 N N . LEU A 1 92 ? 17.381 7.438 -13.860 1.00 92.69 92 LEU A N 1
ATOM 729 C CA . LEU A 1 92 ? 17.051 8.772 -14.362 1.00 92.69 92 LEU A CA 1
ATOM 730 C C . LEU A 1 92 ? 18.117 9.800 -13.977 1.00 92.69 92 LEU A C 1
ATOM 732 O O . LEU A 1 92 ? 18.473 10.642 -14.797 1.00 92.69 92 LEU A O 1
ATOM 736 N N . LEU A 1 93 ? 18.643 9.740 -12.752 1.00 91.94 93 LEU A N 1
ATOM 737 C CA . LEU A 1 93 ? 19.716 10.637 -12.328 1.00 91.94 93 LEU A CA 1
ATOM 738 C C . LEU A 1 93 ? 20.992 10.422 -13.144 1.00 91.94 93 LEU A C 1
ATOM 740 O O . LEU A 1 93 ? 21.598 11.405 -13.559 1.00 91.94 93 LEU A O 1
ATOM 744 N N . ASP A 1 94 ? 21.367 9.176 -13.425 1.00 90.44 94 ASP A N 1
ATOM 745 C CA . ASP A 1 94 ? 22.503 8.877 -14.301 1.00 90.44 94 ASP A CA 1
ATOM 746 C C . ASP A 1 94 ? 22.251 9.353 -15.740 1.00 90.44 94 ASP A C 1
ATOM 748 O O . ASP A 1 94 ? 23.107 9.977 -16.359 1.00 90.44 94 ASP A O 1
ATOM 752 N N . LEU A 1 95 ? 21.034 9.182 -16.261 1.00 90.56 95 LEU A N 1
ATOM 753 C CA . LEU A 1 95 ? 20.679 9.674 -17.592 1.00 90.56 95 LEU A CA 1
ATOM 754 C C . LEU A 1 95 ? 20.764 11.207 -17.702 1.00 90.56 95 LEU A C 1
ATOM 756 O O . LEU A 1 95 ? 21.244 11.729 -18.709 1.00 90.56 95 LEU A O 1
ATOM 760 N N . PHE A 1 96 ? 20.283 11.938 -16.693 1.00 87.75 96 PHE A N 1
ATOM 761 C CA . PHE A 1 96 ? 20.259 13.405 -16.718 1.00 87.75 96 PHE A CA 1
ATOM 762 C C . PHE A 1 96 ? 21.601 14.044 -16.338 1.00 87.75 96 PHE A C 1
ATOM 764 O O . PHE A 1 96 ? 21.942 15.103 -16.871 1.00 87.75 96 PHE A O 1
ATOM 771 N N . TYR A 1 97 ? 22.350 13.424 -15.425 1.00 85.69 97 TYR A N 1
ATOM 772 C CA . TYR A 1 97 ? 23.534 14.014 -14.789 1.00 85.69 97 TYR A CA 1
ATOM 773 C C . TYR A 1 97 ? 24.820 13.191 -14.968 1.00 85.69 97 TYR A C 1
ATOM 775 O O . TYR A 1 97 ? 25.863 13.580 -14.442 1.00 85.69 97 TYR A O 1
ATOM 783 N N . GLY A 1 98 ? 24.769 12.085 -15.711 1.00 74.88 98 GLY A N 1
ATOM 784 C CA . GLY A 1 98 ? 25.911 11.227 -16.011 1.00 74.88 98 GLY A CA 1
ATOM 785 C C . GLY A 1 98 ? 26.997 11.905 -16.862 1.00 74.88 98 GLY A C 1
ATOM 786 O O . GLY A 1 98 ? 26.850 13.048 -17.316 1.00 74.88 98 GLY A O 1
ATOM 787 N N . PRO A 1 99 ? 28.120 11.205 -17.108 1.00 67.19 99 PRO A N 1
ATOM 788 C CA . PRO A 1 99 ? 29.405 11.789 -17.522 1.00 67.19 99 PRO A CA 1
ATOM 789 C C . PRO A 1 99 ? 29.394 12.583 -18.842 1.00 67.19 99 PRO A C 1
ATOM 791 O O . PRO A 1 99 ? 30.301 13.376 -19.098 1.00 67.19 99 PRO A O 1
ATOM 794 N N . SER A 1 100 ? 28.344 12.479 -19.656 1.00 56.66 100 SER A N 1
ATOM 795 C CA . SER A 1 100 ? 28.123 13.341 -20.825 1.00 56.66 100 SER A CA 1
ATOM 796 C C . SER A 1 100 ? 28.031 14.848 -20.508 1.00 56.66 100 SER A C 1
ATOM 798 O O . SER A 1 100 ? 28.225 15.651 -21.416 1.00 56.66 100 SER A O 1
ATOM 800 N N . GLN A 1 101 ? 27.810 15.254 -19.249 1.00 51.28 101 GLN A N 1
ATOM 801 C CA . GLN A 1 101 ? 27.889 16.662 -18.807 1.00 51.28 101 GLN A CA 1
ATOM 802 C C . GLN A 1 101 ? 29.316 17.109 -18.411 1.00 51.28 101 GLN A C 1
ATOM 804 O O . GLN A 1 101 ? 29.591 18.305 -18.355 1.00 51.28 101 GLN A O 1
ATOM 809 N N . GLN A 1 102 ? 30.252 16.184 -18.155 1.00 47.62 102 GLN A N 1
ATOM 810 C CA . GLN A 1 102 ? 31.636 16.525 -17.780 1.00 47.62 102 GLN A CA 1
ATOM 811 C C . GLN A 1 102 ? 32.524 16.796 -19.005 1.00 47.62 102 GLN A C 1
ATOM 813 O O . GLN A 1 102 ? 33.403 17.658 -18.964 1.00 47.62 102 GLN A O 1
ATOM 818 N N . HIS A 1 103 ? 32.241 16.151 -20.140 1.00 46.00 103 HIS A N 1
ATOM 819 C CA . HIS A 1 103 ? 33.032 16.329 -21.361 1.00 46.00 103 HIS A CA 1
ATOM 820 C C . HIS A 1 103 ? 32.834 17.683 -22.063 1.00 46.00 103 HIS A C 1
ATOM 822 O O . HIS A 1 103 ? 33.698 18.090 -22.841 1.00 46.00 103 HIS A O 1
ATOM 828 N N . SER A 1 104 ? 31.752 18.422 -21.787 1.00 46.66 104 SER A N 1
ATOM 829 C CA . SER A 1 104 ? 31.590 19.781 -22.328 1.00 46.66 104 SER A CA 1
ATOM 830 C C . SER A 1 104 ? 32.404 20.829 -21.563 1.00 46.66 104 SER A C 1
ATOM 832 O O . SER A 1 104 ? 32.780 21.842 -22.150 1.00 46.66 104 SER A O 1
ATOM 834 N N . TYR A 1 105 ? 32.713 20.588 -20.283 1.00 47.66 105 TYR A N 1
ATOM 835 C CA . TYR A 1 105 ? 33.519 21.504 -19.472 1.00 47.66 105 TYR A CA 1
ATOM 836 C C . TYR A 1 105 ? 35.021 21.336 -19.740 1.00 47.66 105 TYR A C 1
ATOM 838 O O . TYR A 1 105 ? 35.693 22.329 -20.020 1.00 47.66 105 TYR A O 1
ATOM 846 N N . GLU A 1 106 ? 35.540 20.106 -19.796 1.00 48.16 106 GLU A N 1
ATOM 847 C CA . GLU A 1 106 ? 36.972 19.876 -20.066 1.00 48.16 106 GLU A CA 1
ATOM 848 C C . GLU A 1 106 ? 37.398 20.322 -21.477 1.00 48.16 106 GLU A C 1
ATOM 850 O O . GLU A 1 106 ? 38.464 20.918 -21.653 1.00 48.16 106 GLU A O 1
ATOM 855 N N . ALA A 1 107 ? 36.543 20.130 -22.490 1.00 49.94 107 ALA A N 1
ATOM 856 C CA . ALA A 1 107 ? 36.814 20.601 -23.852 1.00 49.94 107 ALA A CA 1
ATOM 857 C C . ALA A 1 107 ? 36.877 22.141 -23.948 1.00 49.94 107 ALA A C 1
ATOM 859 O O . ALA A 1 107 ? 37.618 22.697 -24.770 1.00 49.94 107 ALA A O 1
ATOM 860 N N . SER A 1 108 ? 36.123 22.842 -23.094 1.00 51.97 108 SER A N 1
ATOM 861 C CA . SER A 1 108 ? 36.096 24.305 -23.049 1.00 51.97 108 SER A CA 1
ATOM 862 C C . SER A 1 108 ? 37.305 24.902 -22.315 1.00 51.97 108 SER A C 1
ATOM 864 O O . SER A 1 108 ? 37.857 25.901 -22.780 1.00 51.97 108 SER A O 1
ATOM 866 N N . GLU A 1 109 ? 37.804 24.255 -21.256 1.00 49.59 109 GLU A N 1
ATOM 867 C CA . GLU A 1 109 ? 39.025 24.686 -20.558 1.00 49.59 109 GLU A CA 1
ATOM 868 C C . GLU A 1 109 ? 40.296 24.402 -21.371 1.00 49.59 109 GLU A C 1
ATOM 870 O O . GLU A 1 109 ? 41.154 25.281 -21.505 1.00 49.59 109 GLU A O 1
ATOM 875 N N . ALA A 1 110 ? 40.394 23.233 -22.015 1.00 53.50 110 ALA A N 1
ATOM 876 C CA . ALA A 1 110 ? 41.526 22.898 -22.885 1.00 53.50 110 ALA A CA 1
ATOM 877 C C . ALA A 1 110 ? 41.659 23.868 -24.080 1.00 53.50 110 ALA A C 1
ATOM 879 O O . ALA A 1 110 ? 42.766 24.218 -24.497 1.00 53.50 110 ALA A O 1
ATOM 880 N N . SER A 1 111 ? 40.532 24.377 -24.589 1.00 53.47 111 SER A N 1
ATOM 881 C CA . SER A 1 111 ? 40.494 25.360 -25.682 1.00 53.47 111 SER A CA 1
ATOM 882 C C . SER A 1 111 ? 40.905 26.780 -25.257 1.00 53.47 111 SER A C 1
ATOM 884 O O . SER A 1 111 ? 41.305 27.585 -26.104 1.00 53.47 111 SER A O 1
ATOM 886 N N . LEU A 1 112 ? 40.822 27.108 -23.962 1.00 53.22 112 LEU A N 1
ATOM 887 C CA . LEU A 1 112 ? 41.191 28.420 -23.415 1.00 53.22 112 LEU A CA 1
ATOM 888 C C . LEU A 1 112 ? 42.679 28.513 -23.047 1.00 53.22 112 LEU A C 1
ATOM 890 O O . LEU A 1 112 ? 43.264 29.594 -23.150 1.00 53.22 112 LEU A O 1
ATOM 894 N N . VAL A 1 113 ? 43.315 27.396 -22.678 1.00 54.44 113 VAL A N 1
ATOM 895 C CA . VAL A 1 113 ? 44.755 27.346 -22.361 1.00 54.44 113 VAL A CA 1
ATOM 896 C C . VAL A 1 113 ? 45.618 27.433 -23.630 1.00 54.44 113 VAL A C 1
ATOM 898 O O . VAL A 1 113 ? 46.643 28.110 -23.628 1.00 54.44 113 VAL A O 1
ATOM 901 N N . GLY A 1 114 ? 45.169 26.864 -24.756 1.00 50.72 114 GLY A N 1
ATOM 902 C CA . GLY A 1 114 ? 45.906 26.887 -26.031 1.00 50.72 114 GLY A CA 1
ATOM 903 C C . GLY A 1 114 ? 45.960 28.238 -26.765 1.00 50.72 114 GLY A C 1
ATOM 904 O O . GLY A 1 114 ? 46.668 28.356 -27.761 1.00 50.72 114 GLY A O 1
ATOM 905 N N . LYS A 1 115 ? 45.229 29.266 -26.307 1.00 54.06 115 LYS A N 1
ATOM 906 C CA . LYS A 1 115 ? 45.194 30.604 -26.941 1.00 54.06 115 LYS A CA 1
ATOM 907 C C . LYS A 1 115 ? 45.969 31.687 -26.183 1.00 54.06 115 LYS A C 1
ATOM 909 O O . LYS A 1 115 ? 46.040 32.820 -26.655 1.00 54.06 115 LYS A O 1
ATOM 914 N N . ARG A 1 116 ? 46.566 31.369 -25.030 1.00 50.81 116 ARG A N 1
ATOM 915 C CA . ARG A 1 116 ? 47.402 32.302 -24.257 1.00 50.81 116 ARG A CA 1
ATOM 916 C C . ARG A 1 116 ? 48.882 32.009 -24.489 1.00 50.81 116 ARG A C 1
ATOM 918 O O . ARG A 1 116 ? 49.534 31.479 -23.605 1.00 50.81 116 ARG A O 1
ATOM 925 N N . ASN A 1 117 ? 49.376 32.306 -25.689 1.00 51.12 117 ASN A N 1
ATOM 926 C CA . ASN A 1 117 ? 50.770 32.702 -25.926 1.00 51.12 117 ASN A CA 1
ATOM 927 C C . ASN A 1 117 ? 50.954 33.141 -27.386 1.00 51.12 117 ASN A C 1
ATOM 929 O O . ASN A 1 117 ? 51.146 32.300 -28.264 1.00 51.12 117 ASN A O 1
ATOM 933 N N . PRO A 1 118 ? 50.954 34.449 -27.663 1.00 42.94 118 PRO A N 1
ATOM 934 C CA . PRO A 1 118 ? 51.808 35.021 -28.680 1.00 42.94 118 PRO A CA 1
ATOM 935 C C . PRO A 1 118 ? 53.059 35.610 -28.011 1.00 42.94 118 PRO A C 1
ATOM 937 O O . PRO A 1 118 ? 52.966 36.320 -27.010 1.00 42.94 118 PRO A O 1
ATOM 940 N N . THR A 1 119 ? 54.209 35.240 -28.571 1.00 44.12 119 THR A N 1
ATOM 941 C CA . THR A 1 119 ? 55.529 35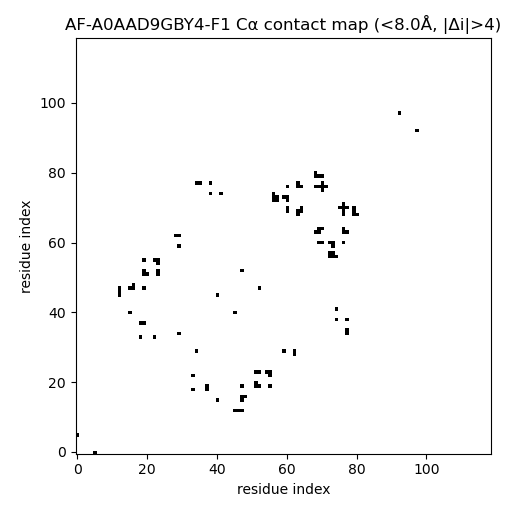.883 -28.427 1.00 44.12 119 THR A CA 1
ATOM 942 C C . THR A 1 119 ? 55.484 37.401 -28.429 1.00 44.12 119 THR A C 1
ATOM 944 O O . THR A 1 119 ? 54.695 37.941 -29.241 1.00 44.12 119 THR A O 1
#

Foldseek 3Di:
DDPVVVVVLVVLLVVLQVLLVCLLPDPDQDDVVSLVSLLVCVPPVGPYDVVSNQSSFVSQQVNLVVVVQHDPTSNRSSVSVVVVVVVVVVVVCCVVPNPVVVVVVVVVVVVVVVPPDDD

Mean predicted aligned error: 10.45 Å

Sequence (119 aa):
MDAEHEELLKRIAEQRTELVERLSKSDAPFSLEDMTLFLGILRDEADVDPEAVQKVGKKMHAYLGSLGIHGEDAKSSLEKLMEKIMEQREYLLDLFYGPSQQHSYEASEASLVGKRNPT

Secondary structure (DSSP, 8-state):
--HHHHHHHHHHHHHHHHHHHHHHH--SPPPHHHHHHHHHHHHTT-SS-HHHHHHHHHHHHHHHHHTT---SSHHHHHHHHHHHHHHHHHHHHHHHHSGGGTHHHHHHHHHHHTTS---

Organism: Babesia divergens (NCBI:txid32595)

Nearest PDB structures (foldseek):
  5haf-assembly2_B  TM=3.853E-01  e=3.918E+00  Salmonella enterica subsp. enterica serovar Typhimurium
  2wm9-assembly1_A-2  TM=2.243E-01  e=8.407E+00  Homo sapiens

Solvent-accessible surface area (backbone atoms only — not comparable to full-atom values): 6933 Å² total; per-residue (Å²): 135,59,73,68,58,57,53,50,54,51,51,53,45,51,54,52,40,54,49,41,53,50,53,56,72,50,87,68,84,82,51,72,65,59,51,56,56,50,51,51,48,74,69,63,78,51,95,46,64,64,68,46,50,51,53,32,32,54,55,49,30,52,52,37,39,76,72,74,37,79,45,95,45,36,64,52,22,50,53,52,49,52,51,53,54,51,54,51,49,53,52,48,48,44,73,75,68,33,72,82,66,54,59,62,52,56,58,52,52,58,61,56,61,76,69,74,75,80,132

InterPro domains:
  IPR021669 Bd37, core domain [PF11641] (4-99)
  IPR038272 Bd37, core domain superfamily [G3DSA:1.10.4170.10] (3-88)